Protein AF-A0A841G5E9-F1 (afdb_monomer)

Foldseek 3Di:
DDPDDDDDDDDDAFDLDPLVVQAPAEAEDFAPVLAAEEDAAKEAAVPAKDFQAAQEKEFAQADAQWWDDLVRLACNRHVHDGHGPDMDHGGDIGGFMWGARRHHGYHYPRYGHHPGTDTPVSVHDHNSHYYYYSYTNHHPPD

Nearest PDB structures (foldseek):
  6lgl-assembly1_z  TM=2.286E-01  e=2.599E+00  Human alphaherpesvirus 3
  7bw6-assembly1_D  TM=2.731E-01  e=4.028E+00  Human alphaherpesvirus 3
  7bw6-assembly1_B  TM=3.039E-01  e=8.540E+00  Human alphaherpesvirus 3

Radius of gyration: 15.03 Å; Cα contacts (8 Å, |Δi|>4): 346; chains: 1; bounding box: 52×36×28 Å

Structure (mmCIF, N/CA/C/O backbone):
data_AF-A0A841G5E9-F1
#
_entry.id   AF-A0A841G5E9-F1
#
loop_
_atom_site.group_PDB
_atom_site.id
_atom_site.type_symbol
_atom_site.label_atom_id
_atom_site.label_alt_id
_atom_site.label_comp_id
_atom_site.label_asym_id
_atom_site.label_entity_id
_atom_site.label_seq_id
_atom_site.pdbx_PDB_ins_code
_atom_site.Cartn_x
_atom_site.Cartn_y
_atom_site.Cartn_z
_atom_site.occupancy
_atom_site.B_iso_or_equiv
_atom_site.auth_seq_id
_atom_site.auth_comp_id
_atom_site.auth_asym_id
_atom_site.auth_atom_id
_atom_site.pdbx_PDB_model_num
ATOM 1 N N . MET A 1 1 ? 36.760 -16.519 13.674 1.00 40.81 1 MET A N 1
ATOM 2 C CA . MET A 1 1 ? 35.414 -15.937 13.885 1.00 40.81 1 MET A CA 1
ATOM 3 C C . MET A 1 1 ? 34.415 -16.731 13.059 1.00 40.81 1 MET A C 1
ATOM 5 O O . MET A 1 1 ? 34.466 -16.668 11.842 1.00 40.81 1 MET A O 1
ATOM 9 N N . ILE A 1 2 ? 33.578 -17.543 13.702 1.00 40.28 2 ILE A N 1
ATOM 10 C CA . ILE A 1 2 ? 32.562 -18.372 13.038 1.00 40.28 2 ILE A CA 1
ATOM 11 C C . ILE A 1 2 ? 31.252 -17.584 12.941 1.00 40.28 2 ILE A C 1
ATOM 13 O O . ILE A 1 2 ? 30.620 -17.305 13.959 1.00 40.28 2 ILE A O 1
ATOM 17 N N . TYR A 1 3 ? 30.845 -17.215 11.725 1.00 33.66 3 TYR A N 1
ATOM 18 C CA . TYR A 1 3 ? 29.515 -16.664 11.466 1.00 33.66 3 TYR A CA 1
ATOM 19 C C . TYR A 1 3 ? 28.479 -17.774 11.670 1.00 33.66 3 TYR A C 1
ATOM 21 O O . TYR A 1 3 ? 28.263 -18.610 10.798 1.00 33.66 3 TYR A O 1
ATOM 29 N N . ARG A 1 4 ? 27.838 -17.809 12.843 1.00 39.09 4 ARG A N 1
ATOM 30 C CA . ARG A 1 4 ? 26.637 -18.623 13.054 1.00 39.09 4 ARG A CA 1
ATOM 31 C C . ARG A 1 4 ? 25.468 -17.918 12.369 1.00 39.09 4 ARG A C 1
ATOM 33 O O . ARG A 1 4 ? 24.905 -16.974 12.920 1.00 39.09 4 ARG A O 1
ATOM 40 N N . THR A 1 5 ? 25.110 -18.362 11.169 1.00 44.28 5 THR A N 1
ATOM 41 C CA . THR A 1 5 ? 23.828 -18.014 10.548 1.00 44.28 5 THR A CA 1
ATOM 42 C C . THR A 1 5 ? 22.715 -18.497 11.471 1.00 44.28 5 THR A C 1
ATOM 44 O O . THR A 1 5 ? 22.588 -19.698 11.717 1.00 44.28 5 THR A O 1
ATOM 47 N N . ARG A 1 6 ? 21.938 -17.567 12.036 1.00 45.09 6 ARG A N 1
ATOM 48 C CA . ARG A 1 6 ? 20.746 -17.925 12.810 1.00 45.09 6 ARG A CA 1
ATOM 49 C C . ARG A 1 6 ? 19.780 -18.667 11.874 1.00 45.09 6 ARG A C 1
ATOM 51 O O . ARG A 1 6 ? 19.583 -18.199 10.752 1.00 45.09 6 ARG A O 1
ATOM 58 N N . PRO A 1 7 ? 19.204 -19.806 12.287 1.00 39.81 7 PRO A N 1
ATOM 59 C CA . PRO A 1 7 ? 18.210 -20.496 11.477 1.00 39.81 7 PRO A CA 1
ATOM 60 C C . PRO A 1 7 ? 17.020 -19.565 11.218 1.00 39.81 7 PRO A C 1
ATOM 62 O O . PRO A 1 7 ? 16.529 -18.903 12.135 1.00 39.81 7 PRO A O 1
ATOM 65 N N . LYS A 1 8 ? 16.590 -19.498 9.953 1.00 45.25 8 LYS A N 1
ATOM 66 C CA . LYS A 1 8 ? 15.411 -18.741 9.524 1.00 45.25 8 LYS A CA 1
ATOM 67 C C . LYS A 1 8 ? 14.177 -19.325 10.237 1.00 45.25 8 LYS A C 1
ATOM 69 O O . LYS A 1 8 ? 13.960 -20.532 10.113 1.00 45.25 8 LYS A O 1
ATOM 74 N N . PRO A 1 9 ? 13.389 -18.531 10.983 1.00 39.03 9 PRO A N 1
ATOM 75 C CA . PRO A 1 9 ? 12.155 -19.031 11.569 1.00 39.03 9 PRO A CA 1
ATOM 76 C C . PRO A 1 9 ? 11.206 -19.514 10.466 1.00 39.03 9 PRO A C 1
ATOM 78 O O . PRO A 1 9 ? 11.145 -18.931 9.382 1.00 39.03 9 PRO A O 1
ATOM 81 N N . ALA A 1 10 ? 10.490 -20.605 10.735 1.00 38.41 10 ALA A N 1
ATOM 82 C CA . ALA A 1 10 ? 9.463 -21.120 9.838 1.00 38.41 10 ALA A CA 1
ATOM 83 C C . ALA A 1 10 ? 8.346 -20.071 9.639 1.00 38.41 10 ALA A C 1
ATOM 85 O O . ALA A 1 10 ? 8.041 -19.332 10.579 1.00 38.41 10 ALA A O 1
ATOM 86 N N . PRO A 1 11 ? 7.725 -20.000 8.446 1.00 40.03 11 PRO A N 1
ATOM 87 C CA . PRO A 1 11 ? 6.734 -18.975 8.131 1.00 40.03 11 PRO A CA 1
ATOM 88 C C . PRO A 1 11 ? 5.491 -19.133 9.014 1.00 40.03 11 PRO A C 1
ATOM 90 O O . PRO A 1 11 ? 4.767 -20.126 8.916 1.00 40.03 11 PRO A O 1
ATOM 93 N N . SER A 1 12 ? 5.221 -18.146 9.868 1.00 38.56 12 SER A N 1
ATOM 94 C CA . SER A 1 12 ? 3.925 -18.022 10.528 1.00 38.56 12 SER A CA 1
ATOM 95 C C . SER A 1 12 ? 2.931 -17.380 9.560 1.00 38.56 12 SER A C 1
ATOM 97 O O . SER A 1 12 ? 3.205 -16.377 8.903 1.00 38.56 12 SER A O 1
ATOM 99 N N . ARG A 1 13 ? 1.752 -17.991 9.435 1.00 36.75 13 ARG A N 1
ATOM 100 C CA . ARG A 1 13 ? 0.638 -17.433 8.664 1.00 36.75 13 ARG A CA 1
ATOM 101 C C . ARG A 1 13 ? 0.169 -16.125 9.321 1.00 36.75 13 ARG A C 1
ATOM 103 O O . ARG A 1 13 ? -0.191 -16.137 10.493 1.00 36.75 13 ARG A O 1
ATOM 110 N N . GLY A 1 14 ? 0.093 -15.039 8.547 1.00 36.75 14 GLY A N 1
ATOM 111 C CA . GLY A 1 14 ? -0.938 -14.005 8.730 1.00 36.75 14 GLY A CA 1
ATOM 112 C C . GLY A 1 14 ?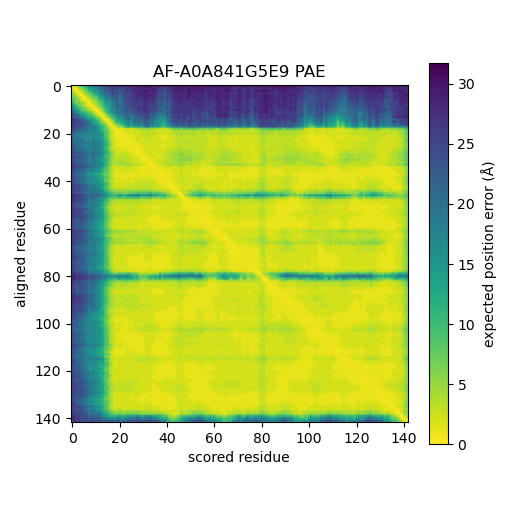 -0.693 -12.842 9.704 1.00 36.75 14 GLY A C 1
ATOM 113 O O . GLY A 1 14 ? -1.663 -12.199 10.118 1.00 36.75 14 GLY A O 1
ATOM 114 N N . THR A 1 15 ? 0.550 -12.495 10.039 1.00 39.97 15 THR A N 1
ATOM 115 C CA . THR A 1 15 ? 0.842 -11.220 10.721 1.00 39.97 15 THR A CA 1
ATOM 116 C C . THR A 1 15 ? 1.809 -10.396 9.884 1.00 39.97 15 THR A C 1
ATOM 118 O O . THR A 1 15 ? 2.887 -10.868 9.541 1.00 39.97 15 THR A O 1
ATOM 121 N N . ALA A 1 16 ? 1.429 -9.160 9.543 1.00 47.28 16 ALA A N 1
ATOM 122 C CA . ALA A 1 16 ? 2.345 -8.167 8.992 1.00 47.28 16 ALA A CA 1
ATOM 123 C C . ALA A 1 16 ? 3.533 -8.011 9.959 1.00 47.28 16 ALA A C 1
ATOM 125 O O . ALA A 1 16 ? 3.407 -7.393 11.014 1.00 47.28 16 ALA A O 1
ATOM 126 N N . GLY A 1 17 ? 4.647 -8.685 9.666 1.00 53.53 17 GLY A N 1
ATOM 127 C CA . GLY A 1 17 ? 5.864 -8.617 10.470 1.00 53.53 17 GLY A CA 1
ATOM 128 C C . GLY A 1 17 ? 6.537 -7.261 10.289 1.00 53.53 17 GLY A C 1
ATOM 129 O O . GLY A 1 17 ? 6.441 -6.667 9.218 1.00 53.53 17 GLY A O 1
ATOM 130 N N . ASN A 1 18 ? 7.248 -6.764 11.302 1.00 72.38 18 ASN A N 1
ATOM 131 C CA . ASN A 1 18 ? 8.068 -5.553 11.188 1.00 72.38 18 ASN A CA 1
ATOM 132 C C . ASN A 1 18 ? 9.251 -5.790 10.222 1.00 72.38 18 ASN A C 1
ATOM 134 O O . ASN A 1 18 ? 10.405 -5.828 10.629 1.00 72.38 18 ASN A O 1
ATOM 138 N N . GLY A 1 19 ? 8.979 -5.904 8.920 1.00 86.62 19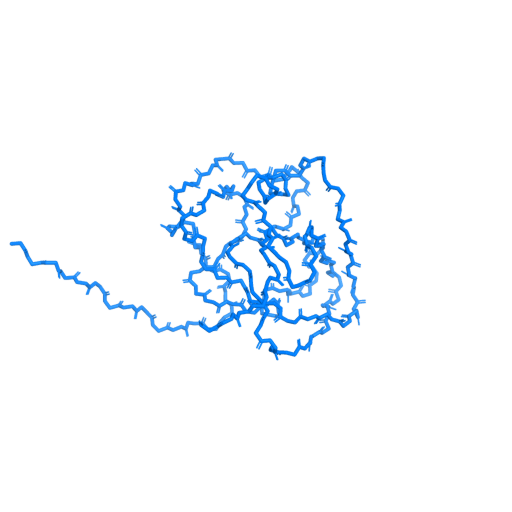 GLY A N 1
ATOM 139 C CA . GLY A 1 19 ? 9.959 -6.027 7.840 1.00 86.62 19 GLY A CA 1
ATOM 140 C C . GLY A 1 19 ? 10.861 -4.801 7.668 1.00 86.62 19 GLY A C 1
ATOM 141 O O . GLY A 1 19 ? 11.665 -4.751 6.745 1.00 86.62 19 GLY A O 1
ATOM 142 N N . HIS A 1 20 ? 10.750 -3.810 8.552 1.00 92.44 20 HIS A N 1
ATOM 143 C CA . HIS A 1 20 ? 11.583 -2.613 8.572 1.00 92.44 20 HIS A CA 1
ATOM 144 C C . HIS A 1 20 ? 13.073 -2.933 8.701 1.00 92.44 20 HIS A C 1
ATOM 146 O O . HIS A 1 20 ? 13.887 -2.203 8.145 1.00 92.44 20 HIS A O 1
ATOM 152 N N . GLU A 1 21 ? 13.433 -4.023 9.384 1.00 93.12 21 GLU A N 1
ATOM 153 C CA . GLU A 1 21 ? 14.828 -4.463 9.534 1.00 93.12 21 GLU A CA 1
ATOM 154 C C . GLU A 1 21 ? 15.506 -4.817 8.198 1.00 93.12 21 GLU A C 1
ATOM 156 O O . GLU A 1 21 ? 16.725 -4.723 8.086 1.00 93.12 21 GLU A O 1
ATOM 161 N N . TYR A 1 22 ? 14.720 -5.157 7.170 1.00 95.00 22 TYR A N 1
ATOM 162 C CA . TYR A 1 22 ? 15.202 -5.451 5.816 1.00 95.00 22 TYR A CA 1
ATOM 163 C C . TYR A 1 22 ? 15.346 -4.190 4.947 1.00 95.00 22 TYR A C 1
ATOM 165 O O . TYR A 1 22 ? 15.952 -4.219 3.873 1.00 95.00 22 TYR A O 1
ATOM 173 N N . ALA A 1 23 ? 14.788 -3.055 5.379 1.00 96.00 23 ALA A N 1
ATOM 174 C CA . ALA A 1 23 ? 14.842 -1.825 4.602 1.00 96.00 23 ALA A CA 1
ATOM 175 C C . ALA A 1 23 ? 16.273 -1.272 4.522 1.00 96.00 23 ALA A C 1
ATOM 177 O O . ALA A 1 23 ? 17.035 -1.303 5.485 1.00 96.00 23 ALA A O 1
ATOM 178 N N . LYS A 1 24 ? 16.622 -0.648 3.389 1.00 96.75 24 LYS A N 1
ATOM 179 C CA . LYS A 1 24 ? 17.886 0.106 3.265 1.00 96.75 24 LYS A CA 1
ATOM 180 C C . LYS A 1 24 ? 17.947 1.261 4.260 1.00 96.75 24 LYS A C 1
ATOM 182 O O . LYS A 1 24 ? 19.022 1.639 4.713 1.00 96.75 24 LYS A O 1
ATOM 187 N N . GLN A 1 25 ? 16.801 1.894 4.493 1.00 96.81 25 GLN A N 1
ATOM 188 C CA . GLN A 1 25 ? 16.670 3.038 5.381 1.00 96.81 25 GLN A CA 1
ATOM 189 C C . GLN A 1 25 ? 15.223 3.152 5.859 1.00 96.81 25 GLN A C 1
ATOM 191 O O . GLN A 1 25 ? 14.303 3.204 5.040 1.00 96.81 25 GLN A O 1
ATOM 196 N N . VAL A 1 26 ? 15.044 3.282 7.170 1.00 96.88 26 VAL A N 1
ATOM 197 C CA . VAL A 1 26 ? 13.768 3.656 7.787 1.00 96.88 26 VAL A CA 1
ATOM 198 C C . VAL A 1 26 ? 13.791 5.159 8.057 1.00 96.88 26 VAL A C 1
ATOM 200 O O . VAL A 1 26 ? 14.684 5.664 8.736 1.00 96.88 26 VAL A O 1
ATOM 203 N N . ILE A 1 27 ? 12.836 5.888 7.487 1.00 96.31 27 ILE A N 1
ATOM 204 C CA . ILE A 1 27 ? 12.700 7.338 7.626 1.00 96.31 27 ILE A CA 1
ATOM 205 C C . ILE A 1 27 ? 11.589 7.615 8.647 1.00 96.31 27 ILE A C 1
ATOM 207 O O . ILE A 1 27 ? 10.465 7.162 8.431 1.00 96.31 27 ILE A O 1
ATOM 211 N N . PRO A 1 28 ? 11.845 8.377 9.724 1.00 95.69 28 PRO A N 1
ATOM 212 C CA . PRO A 1 28 ? 10.802 8.734 10.679 1.00 95.69 28 PRO A CA 1
ATOM 213 C C . PRO A 1 28 ? 9.610 9.447 10.021 1.00 95.69 28 PRO A C 1
ATOM 215 O O . PRO A 1 28 ? 9.785 10.370 9.221 1.00 95.69 28 PRO A O 1
ATOM 218 N N . GLY A 1 29 ? 8.396 9.029 10.381 1.00 93.88 29 GLY A N 1
ATOM 219 C CA . GLY A 1 29 ? 7.136 9.650 9.965 1.00 93.88 29 GLY A CA 1
ATOM 220 C C . GLY A 1 29 ? 6.221 8.710 9.179 1.00 93.88 29 GLY A C 1
ATOM 221 O O . GLY A 1 29 ? 6.351 7.493 9.242 1.00 93.88 29 GLY A O 1
ATOM 222 N N . GLY A 1 30 ? 5.284 9.286 8.431 1.00 93.62 30 GLY A N 1
ATOM 223 C CA . GLY A 1 30 ? 4.254 8.568 7.680 1.00 93.62 30 GLY A CA 1
ATOM 224 C C . GLY A 1 30 ? 3.102 9.507 7.329 1.00 93.62 30 GLY A C 1
ATOM 225 O O . GLY A 1 30 ? 3.233 10.728 7.476 1.00 93.62 30 GLY A O 1
ATOM 226 N N . ARG A 1 31 ? 1.975 8.956 6.872 1.00 93.56 31 ARG A N 1
ATOM 227 C CA . ARG A 1 31 ? 0.763 9.743 6.629 1.00 93.56 31 ARG A CA 1
ATOM 228 C C . ARG A 1 31 ? 0.217 10.276 7.953 1.00 93.56 31 ARG A C 1
ATOM 230 O O . ARG A 1 31 ? 0.189 9.564 8.951 1.00 93.56 31 ARG A O 1
ATOM 237 N N . LYS A 1 32 ? -0.249 11.528 7.956 1.00 93.44 32 LYS A N 1
ATOM 238 C CA . LYS A 1 32 ? -0.833 12.178 9.147 1.00 93.44 32 LYS A CA 1
ATOM 239 C C . LYS A 1 32 ? -2.305 11.824 9.386 1.00 93.44 32 LYS A C 1
ATOM 241 O O . LYS A 1 32 ? -2.840 12.162 10.431 1.00 93.44 32 LYS A O 1
ATOM 246 N N . ASP A 1 33 ? -2.952 11.178 8.418 1.00 93.56 33 ASP A N 1
ATOM 247 C CA . ASP A 1 33 ? -4.372 10.806 8.458 1.00 93.56 33 ASP A CA 1
ATOM 248 C C . ASP A 1 33 ? -4.637 9.464 9.163 1.00 93.56 33 ASP A C 1
ATOM 250 O O . ASP A 1 33 ? -5.780 9.017 9.206 1.00 93.56 33 ASP A O 1
ATOM 254 N N . GLY A 1 34 ? -3.598 8.812 9.698 1.00 88.19 34 GLY A N 1
ATOM 255 C CA . GLY A 1 34 ? -3.709 7.530 10.400 1.00 88.19 34 GLY A CA 1
ATOM 256 C C . GLY A 1 34 ? -4.090 6.344 9.505 1.00 88.19 34 GLY A C 1
ATOM 257 O O . GLY A 1 34 ? -4.349 5.259 10.020 1.00 88.19 34 GLY A O 1
ATOM 258 N N . GLN A 1 35 ? -4.136 6.524 8.180 1.00 95.81 35 GLN A N 1
ATOM 259 C CA . GLN A 1 35 ? -4.509 5.471 7.233 1.00 95.81 35 GLN A CA 1
ATOM 260 C C . GLN A 1 35 ? -3.369 4.462 7.064 1.00 95.81 35 GLN A C 1
ATOM 262 O O . GLN A 1 35 ? -2.190 4.822 7.044 1.00 95.81 35 GLN A O 1
ATOM 267 N N . THR A 1 36 ? -3.719 3.184 6.904 1.00 97.19 36 THR A N 1
ATOM 268 C CA . THR A 1 36 ? -2.725 2.109 6.779 1.00 97.19 36 THR A CA 1
ATOM 269 C C . THR A 1 36 ? -2.003 2.205 5.437 1.00 97.19 36 THR A C 1
ATOM 271 O O . THR A 1 36 ? -2.641 2.327 4.392 1.00 97.19 36 THR A O 1
ATOM 274 N N . VAL A 1 37 ? -0.674 2.097 5.430 1.00 97.88 37 VAL A N 1
ATOM 275 C CA . VAL A 1 37 ? 0.117 2.019 4.192 1.00 97.88 37 VAL A CA 1
ATOM 276 C C . VAL A 1 37 ? 0.903 0.724 4.165 1.00 97.88 37 VAL A C 1
ATOM 278 O O . VAL A 1 37 ? 1.757 0.521 5.013 1.00 97.88 37 VAL A O 1
ATOM 281 N N . PHE A 1 38 ? 0.669 -0.122 3.170 1.00 98.19 38 PHE A N 1
ATOM 282 C CA . PHE A 1 38 ? 1.506 -1.285 2.902 1.00 98.19 38 PHE A CA 1
ATOM 283 C C . PHE A 1 38 ? 2.687 -0.868 2.025 1.00 98.19 38 PHE A C 1
ATOM 285 O O . PHE A 1 38 ? 2.481 -0.403 0.901 1.00 98.19 38 PHE A O 1
ATOM 292 N N . ALA A 1 39 ? 3.909 -1.021 2.532 1.00 97.75 39 ALA A N 1
ATOM 293 C CA . ALA A 1 39 ? 5.139 -0.636 1.847 1.00 97.75 39 ALA A CA 1
ATOM 294 C C . ALA A 1 39 ? 6.095 -1.827 1.715 1.00 97.75 39 ALA A C 1
ATOM 296 O O . ALA A 1 39 ? 6.262 -2.629 2.632 1.00 97.75 39 ALA A O 1
ATOM 297 N N . GLY A 1 40 ? 6.730 -1.940 0.553 1.00 97.06 40 GLY A N 1
ATOM 298 C CA . GLY A 1 40 ? 7.609 -3.055 0.224 1.00 97.06 40 GLY A CA 1
ATOM 299 C C . GLY A 1 40 ? 7.715 -3.254 -1.279 1.00 97.06 40 GLY A C 1
ATOM 300 O O . GLY A 1 40 ? 7.271 -2.417 -2.072 1.00 97.06 40 GLY A O 1
ATOM 301 N N . HIS A 1 41 ? 8.285 -4.384 -1.683 1.00 96.88 41 HIS A N 1
ATOM 302 C CA . HIS A 1 41 ? 8.174 -4.820 -3.074 1.00 96.88 41 HIS A CA 1
ATOM 303 C C . HIS A 1 41 ? 6.787 -5.402 -3.309 1.00 96.88 41 HIS A C 1
ATOM 305 O O . HIS A 1 41 ? 6.249 -6.085 -2.446 1.00 96.88 41 HIS A O 1
ATOM 311 N N . GLY A 1 42 ? 6.211 -5.144 -4.478 1.00 96.50 42 GLY A N 1
ATOM 312 C CA . GLY A 1 42 ? 4.889 -5.649 -4.832 1.00 96.50 42 GLY A CA 1
ATOM 313 C C . GLY A 1 42 ? 4.929 -6.377 -6.164 1.00 96.50 42 GLY A C 1
ATOM 314 O O . GLY A 1 42 ? 5.509 -5.875 -7.127 1.00 96.50 42 GLY A O 1
ATOM 315 N N . VAL A 1 43 ? 4.335 -7.561 -6.225 1.00 95.44 43 VAL A N 1
ATOM 316 C CA . VAL A 1 43 ? 4.270 -8.358 -7.456 1.00 95.44 43 VAL A CA 1
ATOM 317 C C . VAL A 1 43 ? 2.884 -8.955 -7.642 1.00 95.44 43 VAL A C 1
ATOM 319 O O . VAL A 1 43 ? 2.140 -9.147 -6.681 1.00 95.44 43 VAL A O 1
ATOM 322 N N . TYR A 1 44 ? 2.544 -9.262 -8.888 1.00 94.94 44 TYR A N 1
ATOM 323 C CA . TYR A 1 44 ? 1.417 -10.118 -9.231 1.00 94.94 44 TYR A CA 1
ATOM 324 C C . TYR A 1 44 ? 1.939 -11.402 -9.875 1.00 94.94 44 TYR A C 1
ATOM 326 O O . TYR A 1 44 ? 2.624 -11.340 -10.895 1.00 94.94 44 TYR A O 1
ATOM 334 N N . ARG A 1 45 ? 1.621 -12.561 -9.290 1.00 90.38 45 ARG A N 1
ATOM 335 C CA . ARG A 1 45 ? 2.097 -13.872 -9.776 1.00 90.38 45 ARG A CA 1
ATOM 336 C C . ARG A 1 45 ? 1.029 -14.676 -10.513 1.00 90.38 45 ARG A C 1
ATOM 338 O O . ARG A 1 45 ? 1.216 -15.860 -10.755 1.00 90.38 45 ARG A O 1
ATOM 345 N N . GLY A 1 46 ? -0.118 -14.065 -10.812 1.00 85.38 46 GLY A N 1
ATOM 346 C CA . GLY A 1 46 ? -1.290 -14.823 -11.252 1.00 85.38 46 GLY A CA 1
ATOM 347 C C . GLY A 1 46 ? -1.986 -15.572 -10.110 1.00 85.38 46 GLY A C 1
ATOM 348 O O . GLY A 1 46 ? -2.752 -16.489 -10.376 1.00 85.38 46 GLY A O 1
ATOM 349 N N . ASP A 1 47 ? -1.771 -15.164 -8.850 1.00 78.62 47 ASP A N 1
ATOM 350 C CA . ASP A 1 47 ? -2.341 -15.767 -7.627 1.00 78.62 47 ASP A CA 1
ATOM 351 C C . ASP A 1 47 ? -3.886 -15.683 -7.527 1.00 78.62 47 ASP A C 1
ATOM 353 O O . ASP A 1 47 ? -4.479 -16.079 -6.525 1.00 78.62 47 ASP A O 1
ATOM 357 N N . GLY A 1 48 ? -4.559 -15.191 -8.571 1.00 89.25 48 GLY A N 1
ATOM 358 C CA . GLY A 1 48 ? -6.006 -15.047 -8.632 1.00 89.25 48 GLY A CA 1
ATOM 359 C C . GLY A 1 48 ? -6.497 -13.688 -8.137 1.00 89.25 48 GLY A C 1
ATOM 360 O O . GLY A 1 48 ? -5.824 -12.664 -8.279 1.00 89.25 48 GLY A O 1
ATOM 361 N N . TYR A 1 49 ? -7.729 -13.687 -7.634 1.00 96.25 49 TYR A N 1
ATOM 362 C CA . TYR A 1 49 ? -8.453 -12.504 -7.182 1.00 96.25 49 TYR A CA 1
ATOM 363 C C . TYR A 1 49 ? -9.118 -12.798 -5.842 1.00 96.25 49 TYR A C 1
ATOM 365 O O . TYR A 1 49 ? -9.581 -13.919 -5.627 1.00 96.25 49 TYR A O 1
ATOM 373 N N . PHE A 1 50 ? -9.264 -11.779 -5.004 1.00 97.69 50 PHE A N 1
ATOM 374 C CA . PHE A 1 50 ? -10.016 -11.858 -3.755 1.00 97.69 50 PHE A CA 1
ATOM 375 C C . PHE A 1 50 ? -11.004 -10.694 -3.643 1.00 97.69 50 PHE A C 1
ATOM 377 O O . PHE A 1 50 ? -10.931 -9.721 -4.398 1.00 97.69 50 PHE A O 1
ATOM 384 N N . THR A 1 51 ? -11.946 -10.817 -2.711 1.00 98.56 51 THR A N 1
ATOM 385 C CA . THR A 1 51 ? -12.932 -9.778 -2.414 1.00 98.56 51 THR A CA 1
ATOM 386 C C . THR A 1 51 ? -12.417 -8.875 -1.302 1.00 98.56 51 THR A C 1
ATOM 388 O O . THR A 1 51 ? -12.034 -9.360 -0.236 1.00 98.56 51 THR A O 1
ATOM 391 N N . VAL A 1 52 ? -12.436 -7.562 -1.525 1.00 98.75 52 VAL A N 1
ATOM 392 C CA . VAL A 1 52 ? -12.050 -6.574 -0.515 1.00 98.75 52 VAL A CA 1
ATOM 393 C C . VAL A 1 52 ? -12.967 -6.709 0.717 1.00 98.75 52 VAL A C 1
ATOM 395 O O . VAL A 1 52 ? -14.195 -6.665 0.566 1.00 98.75 52 VAL A O 1
ATOM 398 N N . PRO A 1 53 ? -12.406 -6.871 1.934 1.00 98.75 53 PRO A N 1
ATOM 399 C CA . PRO A 1 53 ? -13.190 -7.057 3.151 1.00 98.75 53 PRO A CA 1
ATOM 400 C C . PRO A 1 53 ? -14.135 -5.896 3.470 1.00 98.75 53 PRO A C 1
ATOM 402 O O . PRO A 1 53 ? -13.885 -4.739 3.128 1.00 98.75 53 PRO A O 1
ATOM 405 N N . GLN A 1 54 ? -15.202 -6.203 4.208 1.00 98.56 54 GLN A N 1
ATOM 406 C CA . GLN A 1 54 ? -16.157 -5.200 4.676 1.00 98.56 54 GLN A CA 1
ATOM 407 C C . GLN A 1 54 ? -15.494 -4.136 5.557 1.00 98.56 54 GLN A C 1
ATOM 409 O O . GLN A 1 54 ? -14.612 -4.439 6.358 1.00 98.56 54 GLN A O 1
ATOM 414 N N . GLY A 1 55 ? -15.912 -2.877 5.403 1.00 98.31 55 GLY A N 1
ATOM 415 C CA . GLY A 1 55 ? -15.333 -1.745 6.138 1.00 98.31 55 GLY A CA 1
ATOM 416 C C . GLY A 1 55 ? -13.892 -1.384 5.744 1.00 98.31 55 GLY A C 1
ATOM 417 O O . GLY A 1 55 ? -13.237 -0.643 6.477 1.00 98.31 55 GLY A O 1
ATOM 418 N N . THR A 1 56 ? -13.395 -1.893 4.611 1.00 98.69 56 THR A N 1
ATOM 419 C CA . THR A 1 56 ? -12.030 -1.657 4.127 1.00 98.69 56 THR A CA 1
ATOM 420 C C . THR A 1 56 ? -12.036 -1.125 2.697 1.00 98.69 56 THR A C 1
ATOM 422 O O . THR A 1 56 ? -12.831 -1.529 1.857 1.00 98.69 56 THR A O 1
ATOM 425 N N . THR A 1 57 ? -11.144 -0.184 2.406 1.00 98.81 57 THR A N 1
ATOM 426 C CA . THR A 1 57 ? -10.899 0.369 1.068 1.00 98.81 57 THR A CA 1
ATOM 427 C C . THR A 1 57 ? -9.412 0.278 0.776 1.00 98.81 57 THR A C 1
ATOM 429 O O . THR A 1 57 ? -8.604 0.612 1.638 1.00 98.81 57 THR A O 1
ATOM 432 N N . ILE A 1 58 ? -9.026 -0.114 -0.435 1.00 98.75 58 ILE A N 1
ATOM 433 C CA . ILE A 1 58 ? -7.624 -0.151 -0.863 1.00 98.75 58 ILE A CA 1
ATOM 434 C C . ILE A 1 58 ? -7.396 0.777 -2.057 1.00 98.75 58 ILE A C 1
ATOM 436 O O . ILE A 1 58 ? -8.136 0.777 -3.041 1.00 98.75 58 ILE A O 1
ATOM 440 N N . LYS A 1 59 ? -6.352 1.601 -1.948 1.00 98.44 59 LYS A N 1
ATOM 441 C CA . LYS A 1 59 ? -5.950 2.596 -2.948 1.00 98.44 59 LYS A CA 1
ATOM 442 C C . LYS A 1 59 ? -4.647 2.187 -3.626 1.00 98.44 59 LYS A C 1
ATOM 444 O O . LYS A 1 59 ? -3.647 1.941 -2.946 1.00 98.44 59 LYS A O 1
ATOM 449 N N . PHE A 1 60 ? -4.630 2.204 -4.958 1.00 98.19 60 PHE A N 1
ATOM 450 C CA . PHE A 1 60 ? -3.453 1.893 -5.771 1.00 98.19 60 PHE A CA 1
ATOM 451 C C . PHE A 1 60 ? -2.924 3.119 -6.525 1.00 98.19 60 PHE A C 1
ATOM 453 O O . PHE A 1 60 ? -3.675 4.004 -6.936 1.00 98.19 60 PHE A O 1
ATOM 460 N N . TYR A 1 61 ? -1.602 3.161 -6.730 1.00 96.88 61 TYR A N 1
ATOM 461 C CA . TYR A 1 61 ? -0.896 4.365 -7.195 1.00 96.88 61 TYR A CA 1
ATOM 462 C C . TYR A 1 61 ? -0.004 4.185 -8.428 1.00 96.88 61 TYR A C 1
ATOM 464 O O . TYR A 1 61 ? 0.516 5.176 -8.945 1.00 96.88 61 TYR A O 1
ATOM 472 N N . GLY A 1 62 ? 0.212 2.966 -8.911 1.00 91.88 62 GLY A N 1
ATOM 473 C CA . GLY A 1 62 ? 0.959 2.691 -10.148 1.00 91.88 62 GLY A CA 1
ATOM 474 C C . GLY A 1 62 ? 0.294 1.539 -10.888 1.00 91.88 62 GLY A C 1
ATOM 475 O O . GLY A 1 62 ? -0.132 0.652 -10.173 1.00 91.88 62 GLY A O 1
ATOM 476 N N . PRO A 1 63 ? 0.129 1.539 -12.226 1.00 93.62 63 PRO A N 1
ATOM 477 C CA . PRO A 1 63 ? -0.772 0.630 -12.966 1.00 93.62 63 PRO A CA 1
ATOM 478 C C . PRO A 1 63 ? -0.559 -0.869 -12.700 1.00 93.62 63 PRO A C 1
ATOM 480 O O . PRO A 1 63 ? 0.543 -1.273 -12.332 1.00 93.62 63 PRO A O 1
ATOM 483 N N . HIS A 1 64 ? -1.591 -1.693 -12.913 1.00 94.88 64 HIS A N 1
ATOM 484 C CA . HIS A 1 64 ? -1.430 -3.151 -12.944 1.00 94.88 64 HIS A CA 1
ATOM 485 C C . HIS A 1 64 ? -0.363 -3.545 -13.981 1.00 94.88 64 HIS A C 1
ATOM 487 O O . HIS A 1 64 ? -0.238 -2.912 -15.032 1.00 94.88 64 HIS A O 1
ATOM 493 N N . GLY A 1 65 ? 0.462 -4.540 -13.660 1.00 93.50 65 GLY A N 1
ATOM 494 C CA . GLY A 1 65 ? 1.587 -4.970 -14.490 1.00 93.50 65 GLY A CA 1
ATOM 495 C C . GLY A 1 65 ? 2.780 -4.005 -14.508 1.00 93.50 65 GLY A C 1
ATOM 496 O O . GLY A 1 65 ? 3.748 -4.258 -15.226 1.00 93.50 65 GLY A O 1
ATOM 497 N N . LYS A 1 66 ? 2.766 -2.904 -13.739 1.00 93.69 66 LYS A N 1
ATOM 498 C CA . LYS A 1 66 ? 3.832 -1.885 -13.745 1.00 93.69 66 LYS A CA 1
ATOM 499 C C . LYS A 1 66 ? 4.459 -1.662 -12.367 1.00 93.69 66 LYS A C 1
ATOM 501 O O . LYS A 1 66 ? 3.864 -1.904 -11.318 1.00 93.69 66 LYS A O 1
ATOM 506 N N . GLY A 1 67 ? 5.694 -1.163 -12.387 1.00 92.44 67 GLY A N 1
ATOM 507 C CA . GLY A 1 67 ? 6.426 -0.769 -11.186 1.00 92.44 67 GLY A CA 1
ATOM 508 C C . GLY A 1 67 ? 5.977 0.580 -10.614 1.00 92.44 67 GLY A C 1
ATOM 509 O O . GLY A 1 67 ? 5.424 1.435 -11.312 1.00 92.44 67 GLY A O 1
ATOM 510 N N . LEU A 1 68 ? 6.277 0.791 -9.333 1.00 94.62 68 LEU A N 1
ATOM 511 C CA . LEU A 1 68 ? 6.143 2.065 -8.634 1.00 94.62 68 LEU A CA 1
ATOM 512 C C 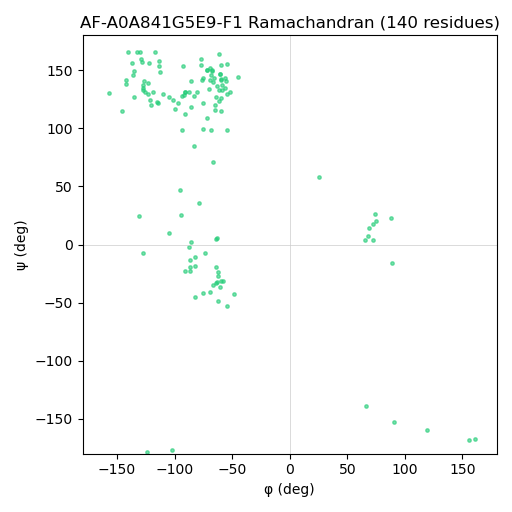. LEU A 1 68 ? 7.544 2.538 -8.228 1.00 94.62 68 LEU A C 1
ATOM 514 O O . LEU A 1 68 ? 8.269 1.824 -7.544 1.00 94.62 68 LEU A O 1
ATOM 518 N N . SER A 1 69 ? 7.955 3.735 -8.655 1.00 95.56 69 SER A N 1
ATOM 519 C CA . SER A 1 69 ? 9.285 4.243 -8.296 1.00 95.56 69 SER A CA 1
ATOM 520 C C . SER A 1 69 ? 9.387 4.531 -6.795 1.00 95.56 69 SER A C 1
ATOM 522 O O . SER A 1 69 ? 8.419 4.985 -6.184 1.00 95.56 69 SER A O 1
ATOM 524 N N . GLN A 1 70 ? 10.587 4.389 -6.222 1.00 96.50 70 GLN A N 1
ATOM 525 C CA . GLN A 1 70 ? 10.888 4.724 -4.820 1.00 96.50 70 GLN A CA 1
ATOM 526 C C . GLN A 1 70 ? 10.369 6.114 -4.409 1.00 96.50 70 GLN A C 1
ATOM 528 O O . GLN A 1 70 ? 9.812 6.290 -3.326 1.00 96.50 70 GLN A O 1
ATOM 533 N N . SER A 1 71 ? 10.536 7.111 -5.284 1.00 95.94 71 SER A N 1
ATOM 534 C CA . SER A 1 71 ? 10.066 8.480 -5.052 1.00 95.94 71 SER A CA 1
ATOM 535 C C . SER A 1 71 ? 8.540 8.592 -5.014 1.00 95.94 71 SER A C 1
ATOM 537 O O . SER A 1 71 ? 8.012 9.398 -4.252 1.00 95.94 71 SER A O 1
ATOM 539 N N . LYS A 1 72 ? 7.821 7.794 -5.814 1.00 96.12 72 LYS A N 1
ATOM 540 C CA . LYS A 1 72 ? 6.353 7.740 -5.808 1.00 96.12 72 LYS A CA 1
ATOM 541 C C . LYS A 1 72 ? 5.840 6.971 -4.591 1.00 96.12 72 LYS A C 1
ATOM 543 O O . LYS A 1 72 ? 4.902 7.456 -3.970 1.00 96.12 72 LYS A O 1
ATOM 548 N N . GLY A 1 73 ? 6.476 5.855 -4.221 1.00 96.88 73 GLY A N 1
ATOM 549 C CA . GLY A 1 73 ? 6.167 5.100 -2.998 1.00 96.88 73 GLY A CA 1
ATOM 550 C C . GLY A 1 73 ? 6.228 5.988 -1.756 1.00 96.88 73 GLY A C 1
ATOM 551 O O . GLY A 1 73 ? 5.217 6.181 -1.090 1.00 96.88 73 GLY A O 1
ATOM 552 N N . LEU A 1 74 ? 7.344 6.698 -1.559 1.00 96.75 74 LEU A N 1
ATOM 553 C CA . LEU A 1 74 ? 7.497 7.610 -0.419 1.00 96.75 74 LEU A CA 1
ATOM 554 C C . LEU A 1 74 ? 6.485 8.771 -0.402 1.00 96.75 74 LEU A C 1
ATOM 556 O O . LEU A 1 74 ? 6.188 9.306 0.664 1.00 96.75 74 LEU A O 1
ATOM 560 N N . LYS A 1 75 ? 5.962 9.208 -1.556 1.00 96.81 75 LYS A N 1
ATOM 561 C CA . LYS A 1 75 ? 4.874 10.205 -1.593 1.00 96.81 75 LYS A CA 1
ATOM 562 C C . LYS A 1 75 ? 3.565 9.614 -1.067 1.00 96.81 75 LYS A C 1
ATOM 564 O O . LYS A 1 75 ? 2.875 10.271 -0.292 1.00 96.81 75 LYS A O 1
ATOM 569 N N . VAL A 1 76 ? 3.261 8.364 -1.422 1.00 97.19 76 VAL A N 1
ATOM 570 C CA . VAL A 1 76 ? 2.105 7.629 -0.882 1.00 97.19 76 VAL A CA 1
ATOM 571 C C . VAL A 1 76 ? 2.241 7.443 0.628 1.00 97.19 76 VAL A C 1
ATOM 573 O O . VAL A 1 76 ? 1.307 7.782 1.356 1.00 97.19 76 VAL A O 1
ATOM 576 N N . GLU A 1 77 ? 3.410 6.986 1.088 1.00 97.12 77 GLU A N 1
ATOM 577 C CA . GLU A 1 77 ? 3.705 6.740 2.507 1.00 97.12 77 GLU A CA 1
ATOM 578 C C . GLU A 1 77 ? 3.656 8.008 3.364 1.00 97.12 77 GLU A C 1
ATOM 580 O O . GLU A 1 77 ? 3.265 7.949 4.521 1.00 97.12 77 GLU A O 1
ATOM 585 N N . ARG A 1 78 ? 4.019 9.173 2.814 1.00 95.81 78 ARG A N 1
ATOM 586 C CA . ARG A 1 78 ? 3.885 10.471 3.505 1.00 95.81 78 ARG A CA 1
ATOM 587 C C . ARG A 1 78 ? 2.485 11.066 3.425 1.00 95.81 78 ARG A C 1
ATOM 589 O O . ARG A 1 78 ? 2.167 11.989 4.167 1.00 95.81 78 ARG A O 1
ATOM 596 N N . GLY A 1 79 ? 1.679 10.598 2.479 1.00 93.75 79 GLY A N 1
ATOM 597 C CA . GLY A 1 79 ? 0.382 11.180 2.166 1.00 93.75 79 GLY A CA 1
ATOM 598 C C . GLY A 1 79 ? 0.463 12.498 1.415 1.00 93.75 79 GLY A C 1
ATOM 599 O O . GLY A 1 79 ? -0.457 13.306 1.485 1.00 93.75 79 GLY A O 1
ATOM 600 N N . SER A 1 80 ? 1.546 12.714 0.668 1.00 84.06 80 SER A N 1
ATOM 601 C CA . SER A 1 80 ? 1.742 13.926 -0.117 1.00 84.06 80 SER A CA 1
ATOM 602 C C . SER A 1 80 ? 1.251 13.773 -1.561 1.00 84.06 80 SER A C 1
ATOM 604 O O . SER A 1 80 ? 1.632 12.846 -2.273 1.00 84.06 80 SER A O 1
ATOM 606 N N . TRP A 1 81 ? 0.402 14.722 -1.977 1.00 67.06 81 TRP A N 1
ATOM 607 C CA . TRP A 1 81 ? 0.033 15.112 -3.350 1.00 67.06 81 TRP A CA 1
ATOM 608 C C . TRP A 1 81 ? 0.181 14.039 -4.446 1.00 67.06 81 TRP A C 1
ATOM 610 O O . TRP A 1 81 ? 0.899 14.206 -5.438 1.00 67.06 81 TRP A O 1
ATOM 620 N N . ARG A 1 82 ? -0.510 12.909 -4.274 1.00 76.56 82 ARG A N 1
ATOM 621 C CA . ARG A 1 82 ? -0.726 11.927 -5.337 1.00 76.56 82 ARG A CA 1
ATOM 622 C C . ARG A 1 82 ? -2.098 11.298 -5.164 1.00 76.56 82 ARG A C 1
ATOM 624 O O . ARG A 1 82 ? -2.338 10.607 -4.177 1.00 76.56 82 ARG A O 1
ATOM 631 N N . SER A 1 83 ? -2.979 11.535 -6.128 1.00 91.50 83 SER A N 1
ATOM 632 C CA . SER A 1 83 ? -4.267 10.850 -6.188 1.00 91.50 83 SER A CA 1
ATOM 633 C C . SER A 1 83 ? -4.053 9.371 -6.523 1.00 91.50 83 SER A C 1
ATOM 635 O O . SER A 1 83 ? -3.147 9.049 -7.306 1.00 91.50 83 SER A O 1
ATOM 637 N N . PRO A 1 84 ? -4.834 8.461 -5.919 1.00 95.62 84 PRO A N 1
ATOM 638 C CA . PRO A 1 84 ? -4.869 7.080 -6.374 1.00 95.62 84 PRO A CA 1
ATOM 639 C C . PRO A 1 84 ? -5.355 7.034 -7.822 1.00 95.62 84 PRO A C 1
ATOM 641 O O . PRO A 1 84 ? -6.159 7.866 -8.238 1.00 95.62 84 PRO A O 1
ATOM 644 N N . ILE A 1 85 ? -4.844 6.073 -8.585 1.00 96.31 85 ILE A N 1
ATOM 645 C CA . ILE A 1 85 ? -5.313 5.826 -9.956 1.00 96.31 85 ILE A CA 1
ATOM 646 C C . ILE A 1 85 ? -6.450 4.804 -9.982 1.00 96.31 85 ILE A C 1
ATOM 648 O O . ILE A 1 85 ? -7.233 4.792 -10.919 1.00 96.31 85 ILE A O 1
ATOM 652 N N . GLU A 1 86 ? -6.536 3.970 -8.946 1.00 97.75 86 GLU A N 1
ATOM 653 C CA . GLU A 1 86 ? -7.619 3.019 -8.729 1.00 97.75 86 GLU A CA 1
ATOM 654 C C . GLU A 1 86 ? -7.930 2.960 -7.234 1.00 97.75 86 GLU A C 1
ATOM 656 O O . GLU A 1 86 ? -7.025 3.020 -6.389 1.00 97.75 86 GLU A O 1
ATOM 661 N N . VAL A 1 87 ? -9.214 2.844 -6.920 1.00 98.38 87 VAL A N 1
ATOM 662 C CA . VAL A 1 87 ? -9.742 2.738 -5.562 1.00 98.38 87 VAL A CA 1
ATOM 663 C C . VAL A 1 87 ? -10.773 1.625 -5.574 1.00 98.38 87 VAL A C 1
ATOM 665 O O . VAL A 1 87 ? -11.675 1.658 -6.402 1.00 98.38 87 VAL A O 1
ATOM 668 N N . TYR A 1 88 ? -10.621 0.670 -4.663 1.00 98.69 88 TYR A N 1
ATOM 669 C CA . TYR A 1 88 ? -11.533 -0.459 -4.523 1.00 98.69 88 TYR A CA 1
ATOM 670 C C . TYR A 1 88 ? -12.078 -0.501 -3.101 1.00 98.69 88 TYR A C 1
ATOM 672 O O . TYR A 1 88 ? -11.313 -0.401 -2.133 1.00 98.69 88 TYR A O 1
ATOM 680 N N . GLY A 1 89 ? -13.396 -0.589 -2.988 1.00 98.69 89 GLY A N 1
ATOM 681 C CA . GLY A 1 89 ? -14.138 -0.604 -1.737 1.00 98.69 89 GLY A CA 1
ATOM 682 C C . GLY A 1 89 ? -14.606 -2.005 -1.341 1.00 98.69 89 GLY A C 1
ATOM 683 O O . GLY A 1 89 ? -14.293 -2.986 -2.017 1.00 98.69 89 GLY A O 1
ATOM 684 N N . PRO A 1 90 ? -15.363 -2.109 -0.236 1.00 98.69 90 PRO A N 1
ATOM 685 C CA . PRO A 1 90 ? -15.931 -3.367 0.231 1.00 98.69 90 PRO A CA 1
ATOM 686 C C . PRO A 1 90 ? -16.709 -4.118 -0.853 1.00 98.69 90 PRO A C 1
ATOM 688 O O . PRO A 1 90 ? -17.585 -3.543 -1.492 1.00 98.69 90 PRO A O 1
ATOM 691 N N . GLY A 1 91 ? -16.438 -5.415 -1.017 1.00 98.50 91 GLY A N 1
ATOM 692 C CA . GLY A 1 91 ? -17.135 -6.263 -1.992 1.00 98.50 91 GLY A CA 1
ATOM 693 C C . GLY A 1 91 ? -16.513 -6.290 -3.392 1.00 98.50 91 GLY A C 1
ATOM 694 O O . GLY A 1 91 ? -16.783 -7.228 -4.145 1.00 98.50 91 GLY A O 1
ATOM 695 N N . ASP A 1 92 ? -15.627 -5.349 -3.724 1.00 98.69 92 ASP A N 1
ATOM 696 C CA . ASP A 1 92 ? -14.927 -5.356 -5.008 1.00 98.69 92 ASP A CA 1
ATOM 697 C C . ASP A 1 92 ? -13.990 -6.561 -5.126 1.00 98.69 92 ASP A C 1
ATOM 699 O O . ASP A 1 92 ? -13.333 -6.963 -4.161 1.00 98.69 92 ASP A O 1
ATOM 703 N N . ARG A 1 93 ? -13.890 -7.125 -6.334 1.00 98.12 93 ARG A N 1
ATOM 704 C CA . ARG A 1 93 ? -12.992 -8.243 -6.641 1.00 98.12 93 ARG A CA 1
ATOM 705 C C . ARG A 1 93 ? -11.721 -7.727 -7.313 1.00 98.12 93 ARG A C 1
ATOM 707 O O . ARG A 1 93 ? -11.783 -7.200 -8.421 1.00 98.12 93 ARG A O 1
ATOM 714 N N . ILE A 1 94 ? -10.568 -7.912 -6.673 1.00 97.62 94 ILE A N 1
ATOM 715 C CA . ILE A 1 94 ? -9.280 -7.362 -7.128 1.00 97.62 94 ILE A CA 1
ATOM 716 C C . ILE A 1 94 ? -8.188 -8.432 -7.209 1.00 97.62 94 ILE A C 1
ATOM 718 O O . ILE A 1 94 ? -8.299 -9.449 -6.521 1.00 97.62 94 ILE A O 1
ATOM 722 N N . PRO A 1 95 ? -7.132 -8.231 -8.023 1.00 97.06 95 PRO A N 1
ATOM 723 C CA . PRO A 1 95 ? -6.005 -9.154 -8.056 1.00 97.06 95 PRO A CA 1
ATOM 724 C C . PRO A 1 95 ? -5.351 -9.281 -6.677 1.00 97.06 95 PRO A C 1
ATOM 726 O O . PRO A 1 95 ? -5.136 -8.278 -5.989 1.00 97.06 95 PRO A O 1
ATOM 729 N N . ASP A 1 96 ? -5.009 -10.507 -6.292 1.00 97.25 96 ASP A N 1
ATOM 730 C CA . ASP A 1 96 ? -4.339 -10.781 -5.021 1.00 97.25 96 ASP A CA 1
ATOM 731 C C . ASP A 1 96 ? -2.823 -10.568 -5.160 1.00 97.25 96 ASP A C 1
ATOM 733 O O . ASP A 1 96 ? -2.059 -11.467 -5.509 1.00 97.25 96 ASP A O 1
ATOM 737 N N . TYR A 1 97 ? -2.391 -9.316 -4.996 1.00 97.50 97 TYR A N 1
ATOM 738 C CA . TYR A 1 97 ? -0.976 -8.949 -5.069 1.00 97.50 97 TYR A CA 1
ATOM 739 C C . TYR A 1 97 ? -0.192 -9.509 -3.882 1.00 97.50 97 TYR A C 1
ATOM 741 O O . TYR A 1 97 ? -0.712 -9.629 -2.779 1.00 97.50 97 TYR A O 1
ATOM 749 N N . VAL A 1 98 ? 1.099 -9.756 -4.074 1.00 97.19 98 VAL A N 1
ATOM 750 C CA . VAL A 1 98 ? 2.006 -10.165 -2.998 1.00 97.19 98 VAL A CA 1
ATOM 751 C C . VAL A 1 98 ? 2.885 -8.990 -2.602 1.00 97.19 98 VAL A C 1
ATOM 753 O O . VAL A 1 98 ? 3.566 -8.406 -3.450 1.00 97.19 98 VAL A O 1
ATOM 756 N N . LEU A 1 99 ? 2.900 -8.675 -1.308 1.00 97.62 99 LEU A N 1
ATOM 757 C CA . LEU A 1 99 ? 3.878 -7.787 -0.695 1.00 97.62 99 LEU A CA 1
ATOM 758 C C . LEU A 1 99 ? 5.090 -8.619 -0.274 1.00 97.62 99 LEU A C 1
ATOM 760 O O . LEU A 1 99 ? 4.943 -9.662 0.359 1.00 97.62 99 LEU A O 1
ATOM 764 N N . LYS A 1 100 ? 6.291 -8.170 -0.618 1.00 96.38 100 LYS A N 1
ATOM 765 C CA . LYS A 1 100 ? 7.560 -8.773 -0.195 1.00 96.38 100 LYS A CA 1
ATOM 766 C C . LYS A 1 100 ? 8.329 -7.764 0.658 1.00 96.38 100 LYS A C 1
ATOM 768 O O . LYS A 1 100 ? 8.011 -6.570 0.669 1.00 96.38 100 LYS A O 1
ATOM 773 N N . THR A 1 101 ? 9.350 -8.259 1.346 1.00 96.38 101 THR A N 1
ATOM 774 C CA . THR A 1 101 ? 10.272 -7.480 2.182 1.00 96.38 101 THR A CA 1
ATOM 775 C C . THR A 1 101 ? 10.738 -6.194 1.494 1.00 96.38 101 THR A C 1
ATOM 777 O O . THR A 1 101 ? 10.945 -6.186 0.281 1.00 96.38 101 THR A O 1
ATOM 780 N N . PRO A 1 102 ? 10.932 -5.083 2.222 1.00 96.50 102 PRO A N 1
ATOM 781 C CA . PRO A 1 102 ? 11.371 -3.809 1.650 1.00 96.50 102 PRO A CA 1
ATOM 782 C C . PRO A 1 102 ? 12.886 -3.770 1.363 1.00 96.50 102 PRO A C 1
ATOM 784 O O . PRO A 1 102 ? 13.524 -2.727 1.515 1.00 96.50 102 PRO A O 1
ATOM 787 N N . ASP A 1 103 ? 13.479 -4.890 0.941 1.00 94.50 103 ASP A N 1
ATOM 788 C CA . ASP A 1 103 ? 14.917 -4.998 0.702 1.00 94.50 103 ASP A CA 1
ATOM 789 C C . ASP A 1 103 ? 15.396 -3.915 -0.262 1.00 94.50 103 ASP A C 1
ATOM 791 O O . ASP A 1 103 ? 14.846 -3.728 -1.351 1.00 94.50 103 ASP A O 1
ATOM 795 N N . ARG A 1 104 ? 16.457 -3.200 0.123 1.00 94.44 104 ARG A N 1
ATOM 796 C CA . ARG A 1 104 ? 17.054 -2.098 -0.658 1.00 94.44 104 ARG A CA 1
ATOM 797 C C . ARG A 1 104 ? 16.148 -0.867 -0.848 1.00 94.44 104 ARG A C 1
ATOM 799 O O . ARG A 1 104 ? 16.582 0.085 -1.502 1.00 94.44 104 ARG A O 1
ATOM 806 N N . LEU A 1 105 ? 14.953 -0.832 -0.255 1.00 96.81 105 LEU A N 1
ATOM 807 C CA . LEU A 1 105 ? 14.045 0.316 -0.302 1.00 96.81 105 LEU A CA 1
ATOM 808 C C . LEU A 1 105 ? 14.249 1.259 0.887 1.00 96.81 105 LEU A C 1
ATOM 810 O O . LEU A 1 105 ? 14.676 0.862 1.971 1.00 96.81 105 LEU A O 1
ATOM 814 N N . LYS A 1 106 ? 13.915 2.531 0.675 1.00 97.88 106 LYS A N 1
ATOM 815 C CA . LYS A 1 106 ? 13.658 3.493 1.749 1.00 97.88 106 LYS A CA 1
ATOM 816 C C . LYS A 1 106 ? 12.168 3.460 2.076 1.00 97.88 106 LYS A C 1
ATOM 818 O O . LYS A 1 106 ? 11.367 3.569 1.152 1.00 97.88 106 LYS A O 1
ATOM 823 N N . ILE A 1 107 ? 11.810 3.365 3.348 1.00 96.75 107 ILE A N 1
ATOM 824 C CA . ILE A 1 107 ? 10.410 3.328 3.800 1.00 96.75 107 ILE A CA 1
ATOM 825 C C . ILE A 1 107 ? 10.175 4.355 4.906 1.00 96.75 107 ILE A C 1
ATOM 827 O O . ILE A 1 107 ? 11.125 4.794 5.559 1.00 96.75 107 ILE A O 1
ATOM 831 N N . MET A 1 108 ? 8.921 4.734 5.129 1.00 96.75 108 MET A N 1
ATOM 832 C CA . MET A 1 108 ? 8.516 5.529 6.288 1.00 96.75 108 MET A CA 1
ATOM 833 C C . MET A 1 108 ? 8.228 4.613 7.486 1.00 96.75 108 MET A C 1
ATOM 835 O O . MET A 1 108 ? 7.620 3.561 7.323 1.00 96.75 108 MET A O 1
ATOM 839 N N . SER A 1 109 ? 8.617 5.025 8.696 1.00 95.50 109 SER A N 1
ATOM 840 C CA . SER A 1 109 ? 8.453 4.228 9.925 1.00 95.50 109 SER A CA 1
ATOM 841 C C . SER A 1 109 ? 6.995 3.950 10.313 1.00 95.50 109 SER A C 1
ATOM 843 O O . SER A 1 109 ? 6.736 3.080 11.132 1.00 95.50 109 SER A O 1
ATOM 845 N N . GLY A 1 110 ? 6.049 4.738 9.795 1.00 95.19 110 GLY A N 1
ATOM 846 C CA . GLY A 1 110 ? 4.610 4.555 9.993 1.00 95.19 110 GLY A CA 1
ATOM 847 C C . GLY A 1 110 ? 3.947 3.620 8.978 1.00 95.19 110 GLY A C 1
ATOM 848 O O . GLY A 1 110 ? 2.740 3.406 9.061 1.00 95.19 110 GLY A O 1
ATOM 849 N N . SER A 1 111 ? 4.692 3.093 8.004 1.00 96.38 111 SER A N 1
ATOM 850 C CA . SER A 1 111 ? 4.172 2.106 7.055 1.00 96.38 111 SER A CA 1
ATOM 851 C C . SER A 1 111 ? 4.092 0.720 7.703 1.00 96.38 111 SER A C 1
ATOM 853 O O . SER A 1 111 ? 4.851 0.392 8.605 1.00 96.38 111 SER A O 1
ATOM 855 N N . GLN A 1 112 ? 3.201 -0.136 7.217 1.00 97.31 112 GLN A N 1
ATOM 856 C CA . GLN A 1 112 ? 3.205 -1.570 7.484 1.00 97.31 112 GLN A CA 1
ATOM 857 C C . GLN A 1 112 ? 4.029 -2.281 6.410 1.00 97.31 112 GLN A C 1
ATOM 859 O O . GLN A 1 112 ? 3.853 -2.065 5.212 1.00 97.31 112 GLN A O 1
ATOM 864 N N . THR A 1 113 ? 4.935 -3.144 6.849 1.00 97.19 113 THR A N 1
ATOM 865 C CA . THR A 1 113 ? 5.818 -3.940 5.982 1.00 97.19 113 THR A CA 1
ATOM 866 C C . THR A 1 113 ? 5.637 -5.417 6.306 1.00 97.19 113 THR A C 1
ATOM 868 O O . THR A 1 113 ? 4.824 -5.758 7.161 1.00 97.19 113 THR A O 1
ATOM 871 N N . VAL A 1 114 ? 6.386 -6.293 5.641 1.00 95.50 114 VAL A N 1
ATOM 872 C CA . VAL A 1 114 ? 6.370 -7.738 5.898 1.00 95.50 114 VAL A CA 1
ATOM 873 C C . VAL A 1 114 ? 7.793 -8.287 5.915 1.00 95.50 114 VAL A C 1
ATOM 875 O O . VAL A 1 114 ? 8.651 -7.786 5.189 1.00 95.50 114 VAL A O 1
ATOM 878 N N . SER A 1 115 ? 8.047 -9.293 6.754 1.00 94.38 115 SER A N 1
ATOM 879 C CA . SER A 1 115 ? 9.320 -10.032 6.815 1.00 94.38 115 SER A CA 1
ATOM 880 C C . SER A 1 115 ? 9.378 -11.208 5.834 1.00 94.38 115 SER A C 1
ATOM 882 O O . SER A 1 115 ? 10.457 -11.669 5.482 1.00 94.38 115 SER A O 1
ATOM 884 N N . ASP A 1 116 ? 8.221 -11.673 5.367 1.00 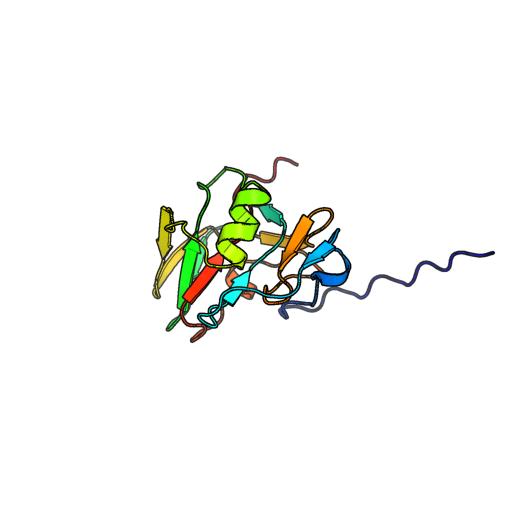93.25 116 ASP A N 1
ATOM 885 C CA . ASP A 1 116 ? 8.077 -12.734 4.375 1.00 93.25 116 ASP A CA 1
ATOM 886 C C . ASP A 1 116 ? 7.078 -12.300 3.297 1.00 93.25 116 ASP A C 1
ATOM 888 O O . ASP A 1 116 ? 6.377 -11.303 3.445 1.00 93.25 116 ASP A O 1
ATOM 892 N N . SER A 1 117 ? 7.040 -13.017 2.172 1.00 95.19 117 SER A N 1
ATOM 893 C CA . SER A 1 117 ? 6.067 -12.723 1.114 1.00 95.19 117 SER A CA 1
ATOM 894 C C . SER A 1 117 ? 4.642 -12.980 1.615 1.00 95.19 117 SER A C 1
ATOM 896 O O . SER A 1 117 ? 4.317 -14.119 1.943 1.00 95.19 117 SER A O 1
ATOM 898 N N . THR A 1 118 ? 3.797 -11.951 1.611 1.00 96.25 118 THR A N 1
ATOM 899 C CA . THR A 1 118 ? 2.428 -11.996 2.150 1.00 96.25 118 THR A CA 1
ATOM 900 C C . THR A 1 118 ? 1.434 -11.509 1.104 1.00 96.25 118 THR A C 1
ATOM 902 O O . THR A 1 118 ? 1.660 -10.487 0.453 1.00 96.25 118 THR A O 1
ATOM 905 N N . ARG A 1 119 ? 0.326 -12.233 0.936 1.00 97.00 119 ARG A N 1
ATOM 906 C CA . ARG A 1 119 ? -0.749 -11.868 0.005 1.00 97.00 119 ARG A CA 1
ATOM 907 C C . ARG A 1 119 ? -1.542 -10.669 0.505 1.00 97.00 119 ARG A C 1
ATOM 909 O O . ARG A 1 119 ? -1.693 -10.470 1.710 1.00 97.00 119 ARG A O 1
ATOM 916 N N . LEU A 1 120 ? -2.080 -9.878 -0.415 1.00 97.56 120 LEU A N 1
ATOM 917 C CA . LEU A 1 120 ? -2.929 -8.740 -0.088 1.00 97.56 120 LEU A CA 1
ATOM 918 C C . LEU A 1 120 ? -4.221 -9.210 0.595 1.00 97.56 120 LEU A C 1
ATOM 920 O O . LEU A 1 120 ? -4.688 -8.527 1.507 1.00 97.56 120 LEU A O 1
ATOM 924 N N . SER A 1 121 ? -4.733 -10.391 0.238 1.00 97.50 121 SER A N 1
ATOM 925 C CA . SER A 1 121 ? -5.845 -11.046 0.937 1.00 97.50 121 SER A CA 1
ATOM 926 C C . SER A 1 121 ? -5.562 -11.343 2.412 1.00 97.50 121 SER A C 1
ATOM 928 O O . SER A 1 121 ? -6.482 -11.325 3.221 1.00 97.50 121 SER A O 1
ATOM 930 N N . ASP A 1 122 ? -4.301 -11.605 2.769 1.00 96.88 122 ASP A N 1
ATOM 931 C CA . ASP A 1 122 ? -3.889 -11.898 4.148 1.00 96.88 122 ASP A CA 1
ATOM 932 C C . ASP A 1 122 ? -3.585 -10.610 4.936 1.00 96.88 122 ASP A C 1
ATOM 934 O O . ASP A 1 122 ? -3.619 -10.593 6.170 1.00 96.88 122 ASP A O 1
ATOM 938 N N . LEU A 1 123 ? -3.272 -9.523 4.220 1.00 96.94 123 LEU A N 1
ATOM 939 C CA . LEU A 1 123 ? -3.015 -8.199 4.785 1.00 96.94 123 LEU A CA 1
ATOM 940 C C . LEU A 1 123 ? -4.308 -7.430 5.066 1.00 96.94 123 LEU A C 1
ATOM 942 O O . LEU A 1 123 ? -4.430 -6.823 6.132 1.00 96.94 123 LEU A O 1
ATOM 946 N N . LEU A 1 124 ? -5.260 -7.430 4.125 1.00 97.94 124 LEU A N 1
ATOM 947 C CA . LEU A 1 124 ? -6.534 -6.740 4.302 1.00 97.94 124 LEU A CA 1
ATOM 948 C C . LEU A 1 124 ? -7.442 -7.526 5.241 1.00 97.94 124 LEU A C 1
ATOM 950 O O . LEU A 1 124 ? -7.838 -8.655 4.973 1.00 97.94 124 LEU A O 1
ATOM 954 N N . LYS A 1 125 ? -7.840 -6.869 6.323 1.00 97.81 125 LYS A N 1
ATOM 955 C CA . LYS A 1 125 ? -8.792 -7.370 7.312 1.00 97.81 125 LYS A CA 1
ATOM 956 C C . LYS A 1 125 ? -10.062 -6.517 7.266 1.00 97.81 125 LYS A C 1
ATOM 958 O O . LYS A 1 125 ? -10.011 -5.385 6.774 1.00 97.81 125 LYS A O 1
ATOM 963 N N . PRO A 1 126 ? -11.211 -7.025 7.740 1.00 98.44 126 PRO A N 1
ATOM 964 C CA . PRO A 1 126 ? -12.402 -6.200 7.899 1.00 98.44 126 PRO A CA 1
ATOM 965 C C . PRO A 1 126 ? -12.142 -4.978 8.794 1.00 98.44 126 PRO A C 1
ATOM 967 O O . PRO A 1 126 ? -11.400 -5.072 9.771 1.00 98.44 126 PRO A O 1
ATOM 970 N N . GLY A 1 127 ? -12.763 -3.843 8.469 1.00 98.06 127 GLY A N 1
ATOM 971 C CA . GLY A 1 127 ? -12.756 -2.639 9.307 1.00 98.06 127 GLY A CA 1
ATOM 972 C C . GLY A 1 127 ? -11.434 -1.866 9.362 1.00 98.06 127 GLY A C 1
ATOM 973 O O . GLY A 1 127 ? -11.256 -1.046 10.257 1.00 98.06 127 GLY A O 1
ATOM 974 N N . MET A 1 128 ? -10.506 -2.083 8.425 1.00 97.69 128 MET A N 1
ATOM 975 C CA . MET A 1 128 ? -9.235 -1.339 8.390 1.00 97.69 128 MET A CA 1
ATOM 976 C C . MET A 1 128 ? -9.391 0.116 7.920 1.00 97.69 128 MET A C 1
ATOM 978 O O . MET A 1 128 ? -8.422 0.877 7.933 1.00 97.69 128 MET A O 1
ATOM 982 N N . GLY A 1 129 ? -10.584 0.512 7.467 1.00 98.25 129 GLY A N 1
ATOM 983 C CA . GLY A 1 129 ? -10.806 1.813 6.855 1.00 98.25 129 GLY A CA 1
ATOM 984 C C . GLY A 1 129 ? -10.049 1.931 5.532 1.00 98.25 129 GLY A C 1
ATOM 985 O O . GLY A 1 129 ? -10.016 0.997 4.730 1.00 98.25 129 GLY A O 1
ATOM 986 N N . THR A 1 130 ? -9.440 3.089 5.272 1.00 98.25 130 THR A N 1
ATOM 987 C CA . THR A 1 130 ? -8.643 3.277 4.053 1.00 98.25 130 THR A CA 1
ATOM 988 C C . THR A 1 130 ? -7.223 2.745 4.227 1.00 98.25 130 THR A C 1
ATOM 990 O O . THR A 1 130 ? -6.490 3.151 5.127 1.00 98.25 130 THR A O 1
ATOM 993 N N . CYS A 1 131 ? -6.824 1.894 3.290 1.00 98.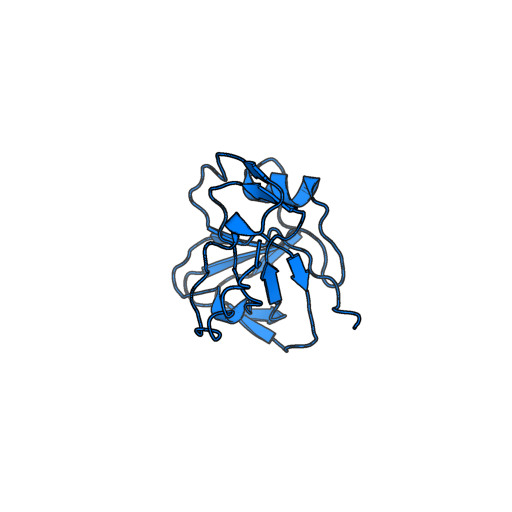44 131 CYS A N 1
ATOM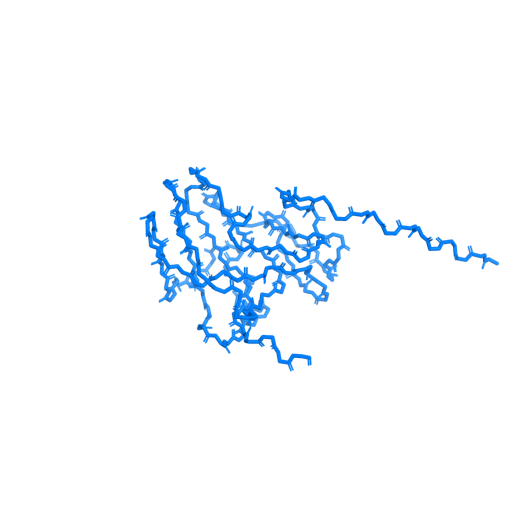 994 C CA . CYS A 1 131 ? -5.483 1.369 3.119 1.00 98.44 131 CYS A CA 1
ATOM 995 C C . CYS A 1 131 ? -4.854 1.880 1.813 1.00 98.44 131 CYS A C 1
ATOM 997 O O . CYS A 1 131 ? -5.540 2.156 0.822 1.00 98.44 131 CYS A O 1
ATOM 999 N N . HIS A 1 132 ? -3.527 1.939 1.779 1.00 98.38 132 HIS A N 1
ATOM 1000 C CA . HIS A 1 132 ? -2.742 2.381 0.631 1.00 98.38 132 HIS A CA 1
ATOM 1001 C C . HIS A 1 132 ? -1.710 1.332 0.234 1.00 98.38 132 HIS A C 1
ATOM 1003 O O . HIS A 1 132 ? -0.933 0.874 1.067 1.00 98.38 132 HIS A O 1
ATOM 1009 N N . TRP A 1 133 ? -1.647 1.009 -1.055 1.00 98.19 133 TRP A N 1
ATOM 1010 C CA . TRP A 1 133 ? -0.618 0.138 -1.612 1.00 98.19 133 TRP A CA 1
ATOM 1011 C C . TRP A 1 133 ? 0.557 0.968 -2.143 1.00 98.19 133 TRP A C 1
ATOM 1013 O O . TRP A 1 133 ? 0.509 1.503 -3.257 1.00 98.19 133 TRP A O 1
ATOM 1023 N N . ALA A 1 134 ? 1.617 1.090 -1.343 1.00 97.62 134 ALA A N 1
ATOM 1024 C CA . ALA A 1 134 ? 2.865 1.769 -1.695 1.00 97.62 134 ALA A CA 1
ATOM 1025 C C . ALA A 1 134 ? 3.917 0.776 -2.218 1.00 97.62 134 ALA A C 1
ATOM 1027 O O . ALA A 1 134 ? 5.079 0.804 -1.818 1.00 97.62 134 ALA A O 1
ATOM 1028 N N . ALA A 1 135 ? 3.505 -0.097 -3.135 1.00 97.75 135 ALA A N 1
ATOM 1029 C CA . ALA A 1 135 ? 4.358 -1.114 -3.730 1.00 97.75 135 ALA A CA 1
ATOM 1030 C C . ALA A 1 135 ? 4.074 -1.271 -5.234 1.00 97.75 135 ALA A C 1
ATOM 1032 O O . ALA A 1 135 ? 3.084 -0.760 -5.769 1.00 97.75 135 ALA A O 1
ATOM 1033 N N . CYS A 1 136 ? 4.979 -1.953 -5.936 1.00 97.19 136 CYS A N 1
ATOM 1034 C CA . CYS A 1 136 ? 4.811 -2.297 -7.347 1.00 97.19 136 CYS A CA 1
ATOM 1035 C C . CYS A 1 136 ? 3.572 -3.191 -7.573 1.00 97.19 136 CYS A C 1
ATOM 1037 O O . CYS A 1 136 ? 3.012 -3.773 -6.643 1.00 97.19 136 CYS A O 1
ATOM 1039 N N . ARG A 1 137 ? 3.134 -3.288 -8.830 1.00 96.00 137 ARG A N 1
ATOM 1040 C CA . ARG A 1 137 ? 2.111 -4.244 -9.289 1.00 96.00 137 ARG A CA 1
ATOM 1041 C C . ARG A 1 137 ? 2.575 -4.996 -10.539 1.00 96.00 137 ARG A C 1
ATOM 1043 O O . ARG A 1 137 ? 1.754 -5.418 -11.346 1.00 96.00 137 ARG A O 1
ATOM 1050 N N . SER A 1 138 ? 3.890 -5.098 -10.735 1.00 93.19 138 SER A N 1
ATOM 1051 C CA . SER A 1 138 ? 4.513 -5.774 -11.875 1.00 93.19 138 SER A CA 1
ATOM 1052 C C . SER A 1 138 ? 4.277 -7.278 -11.836 1.00 93.19 138 SER A C 1
ATOM 1054 O O . SER A 1 138 ? 4.191 -7.859 -10.755 1.00 93.19 138 SER A O 1
ATOM 1056 N N . TYR A 1 139 ? 4.215 -7.903 -13.011 1.00 90.25 139 TYR A N 1
ATOM 1057 C CA . TYR A 1 139 ? 4.228 -9.359 -13.112 1.00 90.25 139 TYR A CA 1
ATOM 1058 C C . TYR A 1 139 ? 5.550 -9.910 -12.569 1.00 90.25 139 TYR A C 1
ATOM 1060 O O . TYR A 1 139 ? 6.612 -9.347 -12.843 1.00 90.25 139 TYR A O 1
ATOM 1068 N N . ASP A 1 140 ? 5.475 -10.979 -11.780 1.00 81.75 140 ASP A N 1
ATOM 1069 C CA . ASP A 1 140 ? 6.657 -11.744 -11.373 1.00 81.75 140 ASP A CA 1
ATOM 1070 C C . ASP A 1 140 ? 7.137 -12.523 -12.610 1.00 81.75 140 ASP A C 1
ATOM 1072 O O . ASP A 1 140 ? 6.436 -13.415 -13.082 1.00 81.75 140 ASP A O 1
ATOM 1076 N N . MET A 1 141 ? 8.270 -12.127 -13.199 1.00 61.94 141 MET A N 1
ATOM 1077 C CA . MET A 1 141 ? 8.783 -12.708 -14.455 1.00 61.94 141 MET A CA 1
ATOM 1078 C C . MET A 1 141 ? 9.802 -13.838 -14.244 1.00 61.94 141 MET A C 1
ATOM 1080 O O . MET A 1 141 ? 10.594 -14.080 -15.147 1.00 61.94 141 M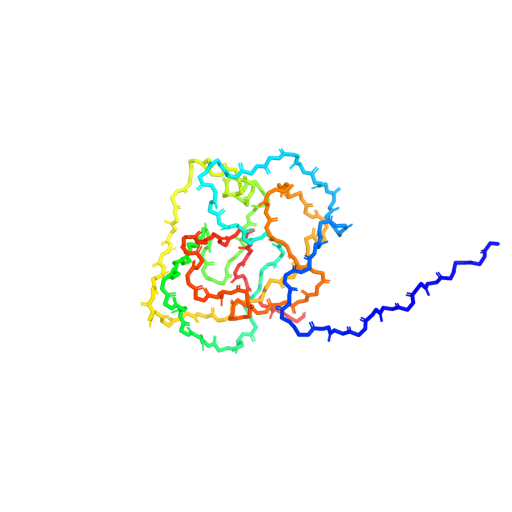ET A O 1
ATOM 1084 N N . GLY A 1 142 ? 9.755 -14.535 -13.101 1.00 54.19 142 GLY A N 1
ATOM 1085 C CA . GLY A 1 142 ? 10.611 -15.698 -12.820 1.00 54.19 142 GLY A CA 1
ATOM 1086 C C . GLY A 1 142 ? 12.056 -15.342 -12.505 1.00 54.19 142 GLY A C 1
ATOM 1087 O O . GLY A 1 142 ? 12.755 -14.810 -13.391 1.00 54.19 142 GLY A O 1
#

Solvent-accessible surface area (backbone atoms only — not comparable to full-atom values): 7846 Å² total; per-residue (Å²): 137,84,85,76,77,75,80,78,78,79,88,74,86,75,66,82,33,83,12,61,84,49,28,67,38,75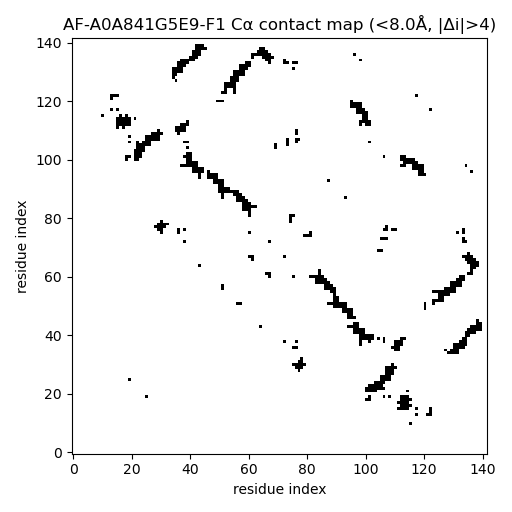,39,90,50,35,40,88,81,76,54,49,26,43,39,28,43,25,28,30,76,81,74,48,66,42,62,37,36,55,59,19,30,46,31,36,66,45,55,85,64,27,71,49,53,72,74,56,26,51,27,58,38,44,62,47,98,68,77,62,80,45,75,46,45,53,69,38,77,42,73,36,35,34,38,27,41,22,62,77,32,70,44,40,64,59,44,45,31,20,68,51,80,39,46,43,68,62,68,59,49,64,62,61,38,53,34,34,48,32,35,26,28,20,62,62,81,126

pLDDT: mean 88.14, std 18.56, range [33.66, 98.81]

Mean predicted aligned error: 6.91 Å

Sequence (142 aa):
MIYRTRPKPAPSRGTAGNGHEYAKQVIPGGRKDGQTVFAGHGVYRGDGYFTVPQGTTIKFYG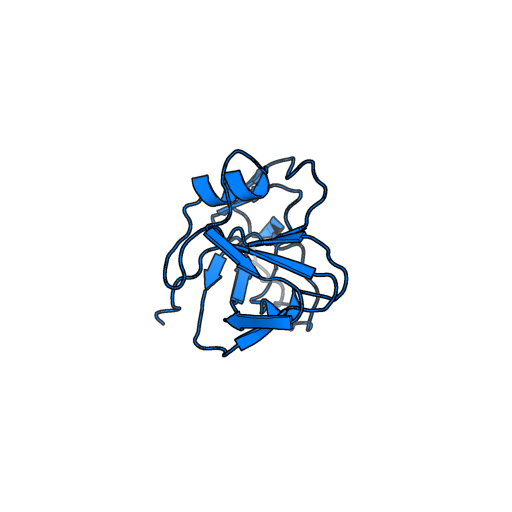PHGKGLSQSKGLKVERGSWRSPIEVYGPGDRIPDYVLKTPDRLKIMSGSQTVSDSTRLSDLLKPGMGTCHWAACRSYDMG

InterPro domains:
  IPR049002 Putative adhesin Stv domain [PF21527] (35-138)

Secondary structure (DSSP, 8-state):
-----PPPPP--SS----GGGGBSEEES---TT--EEEESEEEE-S--EEEPPTTEEEEE-S-TT----HHHHHHHHHT-S---SEEE-TT-EEE--EEE--BT-EEETTSB--SS-EEHHHH--TT-EEEEEES--EE---

Organism: NCBI:txid714109